Protein AF-A0A4V1B3K2-F1 (afdb_monomer_lite)

Radius of gyration: 24.13 Å; chains: 1; bounding box: 62×23×58 Å

Sequence (112 aa):
MKNEKNLRTKRLLLYFTHEEFLKIKHRQQNSTCPNMGVYFRKLLFSNRIVSTYRNRSQDDILHEVSQVRKNLELLYVRIGQTEVEDTIDILQILREELFSLDSAVEKMLEVW

Structure (mmCIF, N/CA/C/O backbone):
data_AF-A0A4V1B3K2-F1
#
_entry.id   AF-A0A4V1B3K2-F1
#
loop_
_atom_site.group_PDB
_atom_site.id
_atom_site.type_symbol
_atom_site.label_atom_id
_atom_site.label_alt_id
_atom_site.label_comp_id
_atom_site.label_asym_id
_atom_site.label_entity_id
_atom_site.label_seq_id
_atom_site.pdbx_PDB_ins_code
_atom_site.Cartn_x
_atom_site.Cartn_y
_atom_site.Cartn_z
_atom_site.occupancy
_atom_site.B_iso_or_equiv
_atom_site.auth_seq_id
_atom_site.auth_comp_id
_atom_site.auth_asym_id
_atom_site.auth_atom_id
_atom_site.pdbx_PDB_model_num
ATOM 1 N N . MET A 1 1 ? -34.451 -10.996 -19.511 1.00 35.84 1 MET A N 1
ATOM 2 C CA . MET A 1 1 ? -34.584 -10.297 -18.213 1.00 35.84 1 MET A CA 1
ATOM 3 C C . MET A 1 1 ? -33.264 -9.592 -17.932 1.00 35.84 1 MET A C 1
ATOM 5 O O . MET A 1 1 ? -32.235 -10.252 -17.943 1.00 35.84 1 MET A O 1
ATOM 9 N N . LYS A 1 2 ? -33.260 -8.255 -17.847 1.00 40.22 2 LYS A N 1
ATOM 10 C CA . LYS A 1 2 ? -32.037 -7.450 -17.683 1.00 40.22 2 LYS A CA 1
ATOM 11 C C . LYS A 1 2 ? -31.489 -7.642 -16.266 1.00 40.22 2 LYS A C 1
ATOM 13 O O . LYS A 1 2 ? -32.211 -7.398 -15.311 1.00 40.22 2 LYS A O 1
ATOM 18 N N . ASN A 1 3 ? -30.226 -8.057 -16.163 1.00 50.34 3 ASN A N 1
ATOM 19 C CA . ASN A 1 3 ? -29.466 -8.172 -14.919 1.00 50.34 3 ASN A CA 1
ATOM 20 C C . ASN A 1 3 ? -29.552 -6.872 -14.107 1.00 50.34 3 ASN A C 1
ATOM 22 O O . ASN A 1 3 ? -28.922 -5.871 -14.461 1.00 50.34 3 ASN A O 1
ATOM 26 N N . GLU A 1 4 ? -30.314 -6.886 -13.016 1.00 52.28 4 GLU A N 1
ATOM 27 C CA . GLU A 1 4 ? -30.268 -5.826 -12.018 1.00 52.28 4 GLU A CA 1
ATOM 28 C C . GLU A 1 4 ? -28.860 -5.803 -11.422 1.00 52.28 4 GLU A C 1
ATOM 30 O O . GLU A 1 4 ? -28.403 -6.757 -10.789 1.00 52.28 4 GLU A O 1
ATOM 35 N N . LYS A 1 5 ? -28.122 -4.715 -11.668 1.00 55.44 5 LYS A N 1
ATOM 36 C CA . LYS A 1 5 ? -26.867 -4.458 -10.963 1.00 55.44 5 LYS A CA 1
ATOM 37 C C . LYS A 1 5 ? -27.185 -4.518 -9.473 1.00 55.44 5 LYS A C 1
ATOM 39 O O . LYS A 1 5 ? -28.022 -3.755 -9.001 1.00 55.44 5 LYS A O 1
ATOM 44 N N . ASN A 1 6 ? -26.508 -5.417 -8.764 1.00 61.25 6 ASN A N 1
ATOM 45 C CA . ASN A 1 6 ? -26.643 -5.668 -7.330 1.00 61.25 6 ASN A CA 1
ATOM 46 C C . ASN A 1 6 ? -26.103 -4.454 -6.539 1.00 61.25 6 ASN A C 1
ATOM 48 O O . ASN A 1 6 ? -25.014 -4.465 -5.958 1.00 61.25 6 ASN A O 1
ATOM 52 N N . LEU A 1 7 ? -26.812 -3.331 -6.652 1.00 68.44 7 LEU A N 1
ATOM 53 C CA . LEU A 1 7 ? -26.474 -2.059 -6.041 1.00 68.44 7 LEU A CA 1
ATOM 54 C C . LEU A 1 7 ? -26.734 -2.181 -4.545 1.00 68.44 7 LEU A C 1
ATOM 56 O O . LEU A 1 7 ? -27.763 -2.677 -4.096 1.00 68.44 7 LEU A O 1
ATOM 60 N N . ARG A 1 8 ? -25.766 -1.735 -3.750 1.00 71.00 8 ARG A N 1
ATOM 61 C CA . ARG A 1 8 ? -25.855 -1.806 -2.292 1.00 71.00 8 ARG A CA 1
ATOM 62 C C . ARG A 1 8 ? -26.843 -0.747 -1.817 1.00 71.00 8 ARG A C 1
ATOM 64 O O . ARG A 1 8 ? -26.531 0.439 -1.841 1.00 71.00 8 ARG A O 1
ATOM 71 N N . THR A 1 9 ? -28.020 -1.185 -1.393 1.00 77.50 9 THR A N 1
ATOM 72 C CA . THR A 1 9 ? -29.141 -0.307 -1.024 1.00 77.50 9 THR A CA 1
ATOM 73 C C . THR A 1 9 ? -29.214 -0.003 0.472 1.00 77.50 9 THR A C 1
ATOM 75 O O . THR A 1 9 ? -29.752 1.032 0.855 1.00 77.50 9 THR A O 1
ATOM 78 N N . LYS A 1 10 ? -28.645 -0.858 1.334 1.00 80.25 10 LYS A N 1
ATOM 79 C CA . LYS A 1 10 ? -28.703 -0.694 2.798 1.00 80.25 10 LYS A CA 1
ATOM 80 C C . LYS A 1 10 ? -27.458 -0.003 3.360 1.00 80.25 10 LYS A C 1
ATOM 82 O O . LYS A 1 10 ? -26.333 -0.304 2.958 1.00 80.25 10 LYS A O 1
ATOM 87 N N . ARG A 1 11 ? -27.671 0.905 4.319 1.00 81.38 11 ARG A N 1
ATOM 88 C CA . ARG A 1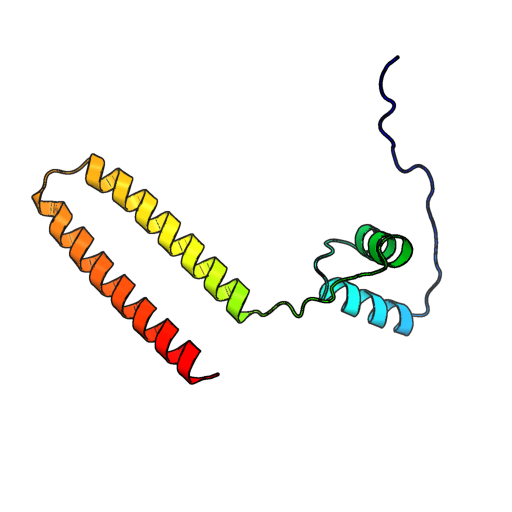 11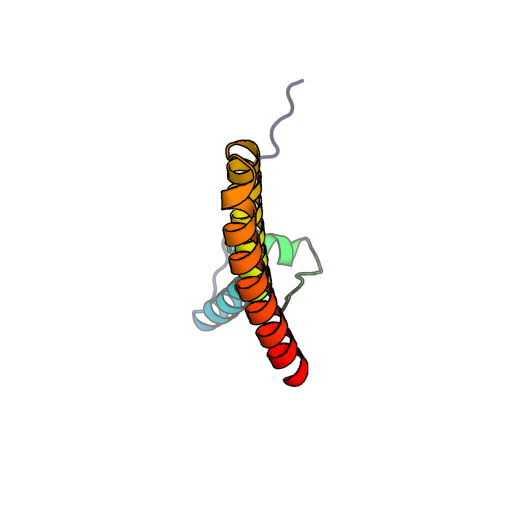 ? -26.627 1.626 5.066 1.00 81.38 11 ARG A CA 1
ATOM 89 C C . ARG A 1 11 ? -26.622 1.162 6.522 1.00 81.38 11 ARG A C 1
ATOM 91 O O . ARG A 1 11 ? -27.685 0.945 7.092 1.00 81.38 11 ARG A O 1
ATOM 98 N N . LEU A 1 12 ? -25.433 1.034 7.103 1.00 80.81 12 LEU A N 1
ATOM 99 C CA . LEU A 1 12 ? -25.227 0.773 8.526 1.00 80.81 12 LEU A CA 1
ATOM 100 C C . LEU A 1 12 ? -24.595 2.026 9.140 1.00 80.81 12 LEU A C 1
ATOM 102 O O . LEU A 1 12 ? -23.554 2.469 8.653 1.00 80.81 12 LEU A O 1
ATOM 106 N N . LEU A 1 13 ? -25.223 2.596 10.169 1.00 85.19 13 LEU A N 1
ATOM 107 C CA . LEU A 1 13 ? -24.616 3.634 11.002 1.00 85.19 13 LEU A CA 1
ATOM 108 C C . LEU A 1 13 ? -24.128 2.988 12.297 1.00 85.19 13 LEU A C 1
ATOM 110 O O . LEU A 1 13 ? -24.855 2.219 12.919 1.00 85.19 13 LEU A O 1
ATOM 114 N N . LEU A 1 14 ? -22.894 3.304 12.679 1.00 85.75 14 LEU A N 1
ATOM 115 C CA . LEU A 1 14 ? -22.272 2.862 13.920 1.00 85.75 14 LEU A CA 1
ATOM 116 C C . LEU A 1 14 ? -21.791 4.100 14.671 1.00 85.75 14 LEU A C 1
ATOM 118 O O . LEU A 1 14 ? -21.203 4.998 14.064 1.00 85.75 14 LEU A O 1
ATOM 122 N N . TYR A 1 15 ? -22.044 4.132 15.974 1.00 89.62 15 TYR A N 1
ATOM 123 C CA . TYR A 1 15 ? -21.540 5.172 16.860 1.00 89.62 15 TYR A CA 1
ATOM 124 C C . TYR A 1 15 ? -20.269 4.665 17.529 1.00 89.62 15 TYR A C 1
ATOM 126 O O . TYR A 1 15 ? -20.247 3.559 18.063 1.00 89.62 15 TYR A O 1
ATOM 134 N N . PHE A 1 16 ? -19.221 5.477 17.473 1.00 89.31 16 PHE A N 1
ATOM 135 C CA . PHE A 1 16 ? -17.936 5.195 18.098 1.00 89.31 16 PHE A CA 1
ATOM 136 C C . PHE A 1 16 ? -17.574 6.346 19.021 1.00 89.31 16 PHE A C 1
ATOM 138 O O . PHE A 1 16 ? -17.845 7.510 18.707 1.00 89.31 16 PHE A O 1
ATOM 145 N N . THR A 1 17 ? -16.905 6.031 20.122 1.00 94.25 17 THR A N 1
ATOM 146 C CA . THR A 1 17 ? -16.151 7.042 20.864 1.00 94.25 17 THR A CA 1
ATOM 147 C C . THR A 1 17 ? -14.952 7.514 20.031 1.00 94.25 17 THR A C 1
ATOM 149 O O . THR A 1 17 ? -14.529 6.860 19.070 1.00 94.25 17 THR A O 1
ATOM 152 N N . HIS A 1 18 ? -14.382 8.667 20.386 1.00 93.12 18 HIS A N 1
ATOM 153 C CA . HIS A 1 18 ? -13.258 9.236 19.640 1.00 93.12 18 HIS A CA 1
ATOM 154 C C . HIS A 1 18 ? -12.051 8.280 19.586 1.00 93.12 18 HIS A C 1
ATOM 156 O O . HIS A 1 18 ? -11.455 8.079 18.527 1.00 93.12 18 HIS A O 1
ATOM 162 N N . GLU A 1 19 ? -11.736 7.629 20.706 1.00 94.06 19 GLU A N 1
ATOM 163 C CA . GLU A 1 19 ? -10.611 6.697 20.804 1.00 94.06 19 GLU A CA 1
ATOM 164 C C . GLU A 1 19 ? -10.808 5.436 19.958 1.00 94.06 19 GLU A C 1
ATOM 166 O O . GLU A 1 19 ? -9.879 4.968 19.293 1.00 94.06 19 GLU A O 1
ATOM 171 N N . GLU A 1 20 ? -12.020 4.881 19.955 1.00 89.69 20 GLU A N 1
ATOM 172 C CA . GLU A 1 20 ? -12.355 3.712 19.140 1.00 89.69 20 GLU A CA 1
ATOM 173 C C . GLU A 1 20 ? -12.246 4.036 17.652 1.00 89.69 20 GLU A C 1
ATOM 175 O O . GLU A 1 20 ? -11.675 3.257 16.881 1.00 89.69 20 GLU A O 1
ATOM 180 N N . PHE A 1 21 ? -12.720 5.217 17.251 1.00 92.00 21 PHE A N 1
ATOM 181 C CA . PHE A 1 21 ? -12.625 5.658 15.867 1.00 92.00 21 PHE A CA 1
ATOM 182 C C . PHE A 1 21 ? -11.168 5.812 15.412 1.00 92.00 21 PHE A C 1
ATOM 184 O O . PHE A 1 21 ? -10.817 5.354 14.322 1.00 92.00 21 PHE A O 1
ATOM 191 N N . LEU A 1 22 ? -10.300 6.391 16.250 1.00 93.19 22 LEU A N 1
ATOM 192 C CA . LEU A 1 22 ? -8.872 6.526 15.944 1.00 93.19 22 LEU A CA 1
ATOM 193 C C . LEU A 1 22 ? -8.191 5.165 15.766 1.00 93.19 22 LEU A C 1
ATOM 195 O O . LEU A 1 22 ? -7.468 4.963 14.787 1.00 93.19 22 LEU A O 1
ATOM 199 N N . LYS A 1 23 ? -8.475 4.205 16.655 1.00 91.75 23 LYS A N 1
ATOM 200 C CA . LYS A 1 23 ? -7.936 2.838 16.558 1.00 91.75 23 LYS A CA 1
ATOM 201 C C . LYS A 1 23 ? -8.337 2.169 15.241 1.00 91.75 23 LYS A C 1
ATOM 203 O O . LYS A 1 23 ? -7.498 1.548 14.586 1.00 91.75 23 LYS A O 1
ATOM 208 N N . ILE A 1 24 ? -9.597 2.306 14.825 1.00 89.56 24 ILE A N 1
ATOM 209 C CA . ILE A 1 24 ? -10.088 1.714 13.571 1.00 89.56 24 ILE A CA 1
ATOM 210 C C . ILE A 1 24 ? -9.491 2.432 12.356 1.00 89.56 24 ILE A C 1
ATOM 212 O O . ILE A 1 24 ? -9.061 1.769 11.412 1.00 89.56 24 ILE A O 1
ATOM 216 N N . LYS A 1 25 ? -9.409 3.766 12.382 1.00 89.75 25 LYS A N 1
ATOM 217 C CA . LYS A 1 25 ? -8.820 4.557 11.294 1.00 89.75 25 LYS A CA 1
ATOM 218 C C . LYS A 1 25 ? -7.356 4.180 11.058 1.00 89.75 25 LYS A C 1
ATOM 220 O O . LYS A 1 25 ? -6.973 3.943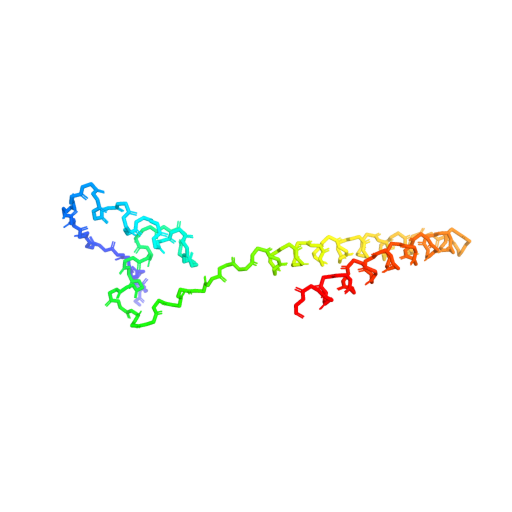 9.917 1.00 89.75 25 LYS A O 1
ATOM 225 N N . HIS A 1 26 ? -6.574 4.031 12.125 1.00 89.69 26 HIS A N 1
ATOM 226 C CA . HIS A 1 26 ? -5.182 3.587 12.035 1.00 89.69 26 HIS A CA 1
ATOM 227 C C . HIS A 1 26 ? -5.065 2.177 11.427 1.00 89.69 26 HIS A C 1
ATOM 229 O O . HIS A 1 26 ? -4.256 1.937 10.532 1.00 89.69 26 HIS A O 1
ATOM 235 N N . ARG A 1 27 ? -5.926 1.235 11.841 1.00 87.00 27 ARG A N 1
ATOM 236 C CA . ARG A 1 27 ? -5.961 -0.118 11.249 1.00 87.00 27 ARG A CA 1
ATOM 237 C C . ARG A 1 27 ? -6.375 -0.114 9.776 1.00 87.00 27 ARG A C 1
ATOM 239 O O . ARG A 1 27 ? -5.873 -0.933 9.012 1.00 87.00 27 ARG A O 1
ATOM 246 N N . GLN A 1 28 ? -7.273 0.781 9.370 1.00 88.50 28 GLN A N 1
ATOM 247 C CA . GLN A 1 28 ? -7.658 0.925 7.967 1.00 88.50 28 GLN A CA 1
ATOM 248 C C . GLN A 1 28 ? -6.511 1.490 7.125 1.00 88.50 28 GLN A C 1
ATOM 250 O O . GLN A 1 28 ? -6.265 0.957 6.044 1.00 88.50 28 GLN A O 1
ATOM 255 N N . GLN A 1 29 ? -5.792 2.500 7.622 1.00 85.75 29 GLN A N 1
ATOM 256 C CA . GLN A 1 29 ? -4.633 3.090 6.940 1.00 85.75 29 GLN A CA 1
ATOM 257 C C . GLN A 1 29 ? -3.502 2.081 6.722 1.00 85.75 29 GLN A C 1
ATOM 259 O O . GLN A 1 29 ? -2.880 2.077 5.665 1.00 85.75 29 GLN A O 1
ATOM 264 N N . ASN A 1 30 ? -3.297 1.177 7.680 1.00 84.62 30 ASN A N 1
ATOM 265 C CA . ASN A 1 30 ? -2.294 0.115 7.578 1.00 84.62 30 ASN A CA 1
ATOM 266 C C . ASN A 1 30 ? -2.772 -1.108 6.776 1.00 84.62 30 ASN A C 1
ATOM 268 O O . ASN A 1 30 ? -2.074 -2.115 6.710 1.00 84.62 30 ASN A O 1
ATOM 272 N N . SER A 1 31 ? -3.967 -1.054 6.186 1.00 81.56 31 SER A N 1
ATOM 273 C CA . SER A 1 31 ? -4.506 -2.126 5.351 1.00 81.56 31 SER A CA 1
ATOM 274 C C . SER A 1 31 ? -4.489 -1.741 3.872 1.00 81.56 31 SER A C 1
ATOM 276 O O . SER A 1 31 ? -4.426 -0.571 3.510 1.00 81.56 31 SER A O 1
ATOM 278 N N . THR A 1 32 ? -4.676 -2.721 2.992 1.00 81.12 32 THR A N 1
ATOM 279 C CA . THR A 1 32 ? -4.865 -2.505 1.544 1.00 81.12 32 THR A CA 1
ATOM 280 C C . THR A 1 32 ? -6.235 -1.906 1.177 1.00 81.12 32 THR A C 1
ATOM 282 O O . THR A 1 32 ? -6.632 -1.908 0.011 1.00 81.12 32 THR A O 1
ATOM 285 N N . CYS A 1 33 ? -7.022 -1.435 2.151 1.00 83.19 33 CYS A N 1
ATOM 286 C CA . CYS A 1 33 ? -8.374 -0.931 1.914 1.00 83.19 33 CYS A CA 1
ATOM 287 C C . CYS A 1 33 ? -8.365 0.586 1.671 1.00 83.19 33 CYS A C 1
ATOM 289 O O . CYS A 1 33 ? -8.007 1.331 2.580 1.00 83.19 33 CYS A O 1
ATOM 291 N N . PRO A 1 34 ? -8.867 1.080 0.524 1.00 83.25 34 PRO A N 1
ATOM 292 C CA . PRO A 1 34 ? -8.811 2.505 0.186 1.00 83.25 34 PRO A CA 1
ATOM 293 C C . PRO A 1 34 ? -9.781 3.376 0.999 1.00 83.25 34 PRO A C 1
ATOM 295 O O . PRO A 1 34 ? -9.608 4.586 1.072 1.00 83.25 34 PRO A O 1
ATOM 298 N N . ASN A 1 35 ? -10.827 2.793 1.597 1.00 88.06 35 ASN A N 1
ATOM 299 C CA . ASN A 1 35 ? -11.788 3.528 2.418 1.00 88.06 35 ASN A CA 1
ATOM 300 C C . ASN A 1 35 ? -12.396 2.657 3.530 1.00 88.06 35 ASN A C 1
ATOM 302 O O . ASN A 1 35 ? -12.353 1.424 3.480 1.00 88.06 35 ASN A O 1
ATOM 306 N N . MET A 1 36 ? -13.021 3.317 4.510 1.00 87.38 36 MET A N 1
ATOM 307 C CA . MET A 1 36 ? -13.657 2.669 5.665 1.00 87.38 36 MET A CA 1
ATOM 308 C C . MET A 1 36 ? -14.785 1.712 5.266 1.00 87.38 36 MET A C 1
ATOM 310 O O . MET A 1 36 ? -14.920 0.643 5.851 1.00 87.38 36 MET A O 1
ATOM 314 N N . GLY A 1 37 ? -15.574 2.039 4.239 1.00 85.94 37 GLY A N 1
ATOM 315 C CA . GLY A 1 37 ? -16.674 1.178 3.793 1.00 85.94 37 GLY A CA 1
ATOM 316 C C . GLY A 1 37 ? -16.201 -0.154 3.198 1.00 85.94 37 GLY A C 1
ATOM 317 O O . GLY A 1 37 ? -16.869 -1.177 3.348 1.00 85.94 37 GLY A O 1
ATOM 318 N N . VAL A 1 38 ? -15.053 -0.163 2.519 1.00 85.62 38 VAL A N 1
ATOM 319 C CA . VAL A 1 38 ? -14.397 -1.383 2.029 1.00 85.62 38 VAL A CA 1
ATOM 320 C C . VAL A 1 38 ? -13.734 -2.128 3.183 1.00 85.62 38 VAL A C 1
ATOM 322 O O . VAL A 1 38 ? -13.888 -3.346 3.258 1.00 85.62 38 VAL A O 1
ATOM 325 N N . TYR A 1 39 ? -13.077 -1.409 4.097 1.00 88.19 39 TYR A N 1
ATOM 326 C CA . TYR A 1 39 ? -12.449 -1.985 5.286 1.00 88.19 39 TYR A CA 1
ATOM 327 C C . TYR A 1 39 ? -13.456 -2.738 6.162 1.00 88.19 39 TYR A C 1
ATOM 329 O O . TYR A 1 39 ? -13.282 -3.930 6.394 1.00 88.19 39 TYR A O 1
ATOM 337 N N . PHE A 1 40 ? -14.562 -2.097 6.556 1.00 87.12 40 PHE A N 1
ATOM 338 C CA . PHE A 1 40 ? -15.615 -2.741 7.347 1.00 87.12 40 PHE A CA 1
ATOM 339 C C . PHE A 1 40 ? -16.276 -3.902 6.611 1.00 87.12 40 PHE A C 1
ATOM 341 O O . PHE A 1 40 ? -16.612 -4.904 7.229 1.00 87.12 40 PHE A O 1
ATOM 348 N N . ARG A 1 41 ? -16.444 -3.813 5.288 1.00 84.56 41 ARG A N 1
ATOM 349 C CA . ARG A 1 41 ? -17.009 -4.929 4.521 1.00 84.56 41 ARG A CA 1
ATOM 350 C C . ARG A 1 41 ? -16.082 -6.139 4.535 1.00 84.56 41 ARG A C 1
ATOM 352 O O . ARG A 1 41 ? -16.561 -7.248 4.734 1.00 84.56 41 ARG A O 1
ATOM 359 N N . LYS A 1 42 ? -14.777 -5.932 4.341 1.00 84.69 42 LYS A N 1
ATOM 360 C CA . LYS A 1 42 ? -13.802 -7.017 4.479 1.00 84.69 42 LYS A CA 1
ATOM 361 C C . LYS A 1 42 ? -13.775 -7.533 5.917 1.00 84.69 42 LYS A C 1
ATOM 363 O O . LYS A 1 42 ? -13.804 -8.735 6.095 1.00 84.69 42 LYS A O 1
ATOM 368 N N . LEU A 1 43 ? -13.835 -6.660 6.923 1.00 83.31 43 LEU A N 1
ATOM 369 C CA . LEU A 1 43 ? -13.893 -7.071 8.331 1.00 83.31 43 LEU A CA 1
ATOM 370 C C . LEU A 1 43 ? -15.098 -7.972 8.635 1.00 83.31 43 LEU A C 1
ATOM 372 O O . LEU A 1 43 ? -14.948 -8.977 9.315 1.00 83.31 43 LEU A O 1
ATOM 376 N N . LEU A 1 44 ? -16.279 -7.606 8.132 1.00 81.12 44 LEU A N 1
ATOM 377 C CA . LEU A 1 44 ? -17.542 -8.282 8.442 1.00 81.12 44 LEU A CA 1
ATOM 378 C C . LEU A 1 44 ? -17.781 -9.548 7.610 1.00 81.12 44 LEU A C 1
ATOM 380 O O . LEU A 1 44 ? -18.438 -10.465 8.085 1.00 81.12 44 LEU A O 1
ATOM 384 N N . PHE A 1 45 ? -17.293 -9.591 6.367 1.00 77.31 45 PHE A N 1
ATOM 385 C CA . PHE A 1 45 ? -17.627 -10.659 5.411 1.00 77.31 45 PHE A CA 1
ATOM 386 C C . PHE A 1 45 ? -16.413 -11.428 4.886 1.00 77.31 45 PHE A C 1
ATOM 388 O O . PHE A 1 45 ? -16.559 -12.358 4.096 1.00 77.31 45 PHE A O 1
ATOM 395 N N . SER A 1 46 ? -15.198 -11.043 5.263 1.00 67.25 46 SER A N 1
ATOM 396 C CA . SER A 1 46 ? -13.967 -11.695 4.823 1.00 67.25 46 SER A CA 1
ATOM 397 C C . SER A 1 46 ? -13.065 -11.885 6.036 1.00 67.25 46 SER A C 1
ATOM 399 O O . SER A 1 46 ? -12.212 -11.054 6.324 1.00 67.25 46 SER A O 1
ATOM 401 N N . ASN A 1 47 ? -13.235 -13.012 6.734 1.00 56.94 47 ASN A N 1
ATOM 402 C CA . ASN A 1 47 ? -12.523 -13.393 7.966 1.00 56.94 47 ASN A CA 1
ATOM 403 C C . ASN A 1 47 ? -10.973 -13.315 7.914 1.00 56.94 47 ASN A C 1
ATOM 405 O O . ASN A 1 47 ? -10.321 -13.539 8.928 1.00 56.94 47 ASN A O 1
ATOM 409 N N . ARG A 1 48 ? -10.354 -12.970 6.774 1.00 54.97 48 ARG A N 1
ATOM 410 C CA . ARG A 1 48 ? -8.969 -12.483 6.692 1.00 54.97 48 ARG A CA 1
ATOM 411 C C . ARG A 1 48 ? -8.927 -11.058 6.151 1.00 54.97 48 ARG A C 1
ATOM 413 O O . ARG A 1 48 ? -8.833 -10.840 4.942 1.00 54.97 48 ARG A O 1
ATOM 420 N N . ILE A 1 49 ? -8.870 -10.081 7.052 1.00 56.28 49 ILE A N 1
ATOM 421 C CA . ILE A 1 49 ? -8.137 -8.858 6.730 1.00 56.28 49 ILE A CA 1
ATOM 422 C C . ILE A 1 49 ? -6.664 -9.226 6.821 1.00 56.28 49 ILE A C 1
ATOM 424 O O . ILE A 1 49 ? -6.126 -9.376 7.916 1.00 56.28 49 ILE A O 1
ATOM 428 N N . VAL A 1 50 ? -6.010 -9.395 5.674 1.00 55.00 50 VAL A N 1
ATOM 429 C CA . VAL A 1 50 ? -4.551 -9.450 5.654 1.00 55.00 50 VAL A CA 1
ATOM 430 C C . VAL A 1 50 ? -4.068 -8.047 6.018 1.00 55.00 50 VAL A C 1
ATOM 432 O O . VAL A 1 50 ? -4.110 -7.128 5.201 1.00 55.00 50 VAL A O 1
ATOM 435 N N . SER A 1 51 ? -3.689 -7.864 7.281 1.00 52.84 51 SER A N 1
ATOM 436 C CA . SER A 1 51 ? -2.934 -6.703 7.743 1.00 52.84 51 SER A CA 1
ATOM 437 C C . SER A 1 51 ? -1.503 -6.875 7.244 1.00 52.84 51 SER A C 1
ATOM 439 O O . SER A 1 51 ? -0.613 -7.235 8.006 1.00 52.84 51 SER A O 1
ATOM 441 N N . THR A 1 52 ? -1.288 -6.734 5.937 1.00 54.16 52 THR A N 1
ATOM 442 C CA . THR A 1 52 ? 0.067 -6.705 5.390 1.00 54.16 52 THR A CA 1
ATOM 443 C C . THR A 1 52 ? 0.746 -5.457 5.925 1.00 54.16 52 THR A C 1
ATOM 445 O O . THR A 1 52 ? 0.281 -4.349 5.658 1.00 54.16 52 THR A O 1
ATOM 448 N N . TYR A 1 53 ? 1.834 -5.631 6.671 1.00 54.94 53 TYR A N 1
ATOM 449 C CA . TYR A 1 53 ? 2.771 -4.547 6.925 1.00 54.94 53 TYR A CA 1
ATOM 450 C C . TYR A 1 53 ? 3.240 -4.037 5.558 1.00 54.94 53 TYR A C 1
ATOM 452 O O . TYR A 1 53 ? 3.901 -4.767 4.820 1.00 54.94 53 TYR A O 1
ATOM 460 N N . ARG A 1 54 ? 2.797 -2.839 5.165 1.00 55.34 54 ARG A N 1
ATOM 461 C CA . ARG A 1 54 ? 3.208 -2.206 3.913 1.00 55.34 54 ARG A CA 1
ATOM 462 C C . ARG A 1 54 ? 4.687 -1.877 4.053 1.00 55.34 54 ARG A C 1
ATOM 464 O O . ARG A 1 54 ? 5.045 -0.910 4.721 1.00 55.34 54 ARG A O 1
ATOM 471 N N . ASN A 1 55 ? 5.531 -2.745 3.509 1.00 66.00 55 ASN A N 1
ATOM 472 C CA . ASN A 1 55 ? 6.964 -2.576 3.608 1.00 66.00 55 ASN A CA 1
ATOM 473 C C .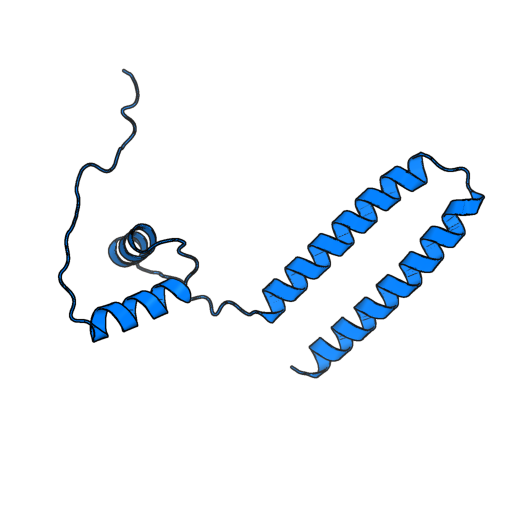 ASN A 1 55 ? 7.384 -1.487 2.624 1.00 66.00 55 ASN A C 1
ATOM 475 O O . ASN A 1 55 ? 7.394 -1.704 1.415 1.00 66.00 55 ASN A O 1
ATOM 479 N N . ARG A 1 56 ? 7.695 -0.307 3.160 1.00 67.75 56 ARG A N 1
ATOM 480 C CA . ARG A 1 56 ? 8.073 0.861 2.366 1.00 67.75 56 ARG A CA 1
ATOM 481 C C . ARG A 1 56 ? 9.254 0.560 1.441 1.00 67.75 56 ARG A C 1
ATOM 483 O O . ARG A 1 56 ? 9.221 1.001 0.305 1.00 67.75 56 ARG A O 1
ATOM 490 N N . SER A 1 57 ? 10.204 -0.280 1.865 1.00 66.62 57 SER A N 1
ATOM 491 C CA . SER A 1 57 ? 11.322 -0.670 0.999 1.00 66.62 57 SER A CA 1
ATOM 492 C C . SER A 1 57 ? 10.877 -1.477 -0.224 1.00 66.62 57 SER A C 1
ATOM 494 O O . SER A 1 57 ? 11.430 -1.300 -1.300 1.00 66.62 57 SER A O 1
ATOM 496 N N . GLN A 1 58 ? 9.842 -2.318 -0.109 1.00 69.25 58 GLN A N 1
ATOM 497 C CA . GLN A 1 58 ? 9.303 -3.058 -1.258 1.00 69.25 58 GLN A CA 1
ATOM 498 C C . GLN A 1 58 ? 8.571 -2.136 -2.233 1.00 69.25 58 GLN A C 1
ATOM 500 O O . GLN A 1 58 ? 8.667 -2.322 -3.443 1.00 69.25 58 GLN A O 1
ATOM 505 N N . ASP A 1 59 ? 7.858 -1.138 -1.715 1.00 75.56 59 ASP A N 1
ATOM 506 C CA . ASP A 1 59 ? 7.208 -0.130 -2.549 1.00 75.56 59 ASP A CA 1
ATOM 507 C C . ASP A 1 59 ? 8.229 0.763 -3.265 1.00 75.56 59 ASP A C 1
ATOM 509 O O . ASP A 1 59 ? 8.037 1.079 -4.439 1.00 75.56 59 ASP A O 1
ATOM 513 N N . ASP A 1 60 ? 9.309 1.137 -2.577 1.00 73.88 60 ASP A N 1
ATOM 514 C CA . ASP A 1 60 ? 10.391 1.943 -3.142 1.00 73.88 60 ASP A CA 1
ATOM 515 C C . ASP A 1 60 ? 11.116 1.159 -4.256 1.00 73.88 60 ASP A C 1
ATOM 517 O O . ASP A 1 60 ? 11.292 1.683 -5.356 1.00 73.88 60 ASP A O 1
ATOM 521 N N . ILE A 1 61 ? 11.389 -0.138 -4.053 1.00 79.12 61 ILE A N 1
ATOM 522 C CA . ILE A 1 61 ? 11.938 -1.026 -5.096 1.00 79.12 61 ILE A CA 1
ATOM 523 C C . ILE A 1 61 ? 10.978 -1.146 -6.288 1.00 79.12 61 ILE A C 1
ATOM 525 O O . ILE A 1 61 ? 11.392 -1.036 -7.441 1.00 79.12 61 ILE A O 1
ATOM 529 N N . LEU A 1 62 ? 9.678 -1.352 -6.045 1.00 81.25 62 LEU A N 1
ATOM 530 C CA . LEU A 1 62 ? 8.682 -1.423 -7.121 1.00 81.25 62 LEU A CA 1
ATOM 531 C C . LEU A 1 62 ? 8.608 -0.116 -7.920 1.00 81.25 62 LEU A C 1
ATOM 533 O O . LEU A 1 62 ? 8.405 -0.147 -9.137 1.00 81.25 62 LEU A O 1
ATOM 537 N N . HIS A 1 63 ? 8.776 1.025 -7.252 1.00 81.25 63 HIS A N 1
ATOM 538 C CA . HIS A 1 63 ? 8.842 2.323 -7.905 1.00 81.25 63 HIS A CA 1
ATOM 539 C C . HIS A 1 63 ? 10.099 2.449 -8.777 1.00 81.25 63 HIS A C 1
ATOM 541 O O . HIS A 1 63 ? 9.979 2.823 -9.945 1.00 81.25 63 HIS A O 1
ATOM 547 N N . GLU A 1 64 ? 11.277 2.094 -8.260 1.00 79.12 64 GLU A N 1
ATOM 548 C CA . GLU A 1 64 ? 12.535 2.130 -9.019 1.00 79.12 64 GLU A CA 1
ATOM 549 C C . GLU A 1 64 ? 12.502 1.200 -10.239 1.00 79.12 64 GLU A C 1
ATOM 551 O O . GLU A 1 64 ? 12.792 1.639 -11.353 1.00 79.12 64 GLU A O 1
ATOM 556 N N . VAL A 1 65 ? 12.025 -0.039 -10.085 1.00 81.31 65 VAL A N 1
ATOM 557 C CA . VAL A 1 65 ? 11.876 -0.994 -11.201 1.00 81.31 65 VAL A CA 1
ATOM 558 C C . VAL A 1 65 ? 10.922 -0.462 -12.276 1.00 81.31 65 VAL A C 1
ATOM 560 O O . VAL A 1 65 ? 11.169 -0.622 -13.474 1.00 81.31 65 VAL A O 1
ATOM 563 N N . SER A 1 66 ? 9.838 0.205 -11.870 1.00 80.56 66 SER A N 1
ATOM 564 C CA . SER A 1 66 ? 8.892 0.828 -12.803 1.00 80.56 66 SER A CA 1
ATOM 565 C C . SER A 1 66 ? 9.537 1.968 -13.608 1.00 80.56 66 SER A C 1
ATOM 567 O O . SER A 1 66 ? 9.300 2.081 -14.814 1.00 80.56 66 SER A O 1
ATOM 569 N N . GLN A 1 67 ? 10.394 2.778 -12.974 1.00 80.25 67 GLN A N 1
ATOM 570 C CA . GLN A 1 67 ? 11.148 3.843 -13.651 1.00 80.25 67 GLN A CA 1
ATOM 571 C C . GLN A 1 67 ? 12.182 3.275 -14.628 1.00 80.25 67 GLN A C 1
ATOM 573 O O . GLN A 1 67 ? 12.219 3.694 -15.785 1.00 80.25 67 GLN A O 1
ATOM 578 N N . VAL A 1 68 ? 12.958 2.271 -14.207 1.00 80.50 68 VAL A N 1
ATOM 579 C CA . VAL A 1 68 ? 13.949 1.602 -15.068 1.00 80.50 68 VAL A CA 1
ATOM 580 C C . VAL A 1 68 ? 13.279 1.004 -16.300 1.00 80.50 68 VAL A C 1
ATOM 582 O O . VAL A 1 68 ? 13.729 1.228 -17.423 1.00 80.50 68 VAL A O 1
ATOM 585 N N . ARG A 1 69 ? 12.152 0.305 -16.122 1.00 82.19 69 ARG A N 1
ATOM 586 C CA . ARG A 1 69 ? 11.391 -0.254 -17.243 1.00 82.19 69 ARG A CA 1
ATOM 587 C C . ARG A 1 69 ? 10.977 0.828 -18.242 1.00 82.19 69 ARG A C 1
ATOM 589 O O . ARG A 1 69 ? 11.124 0.636 -19.446 1.00 82.19 69 ARG A O 1
ATOM 596 N N . LYS A 1 70 ? 10.475 1.962 -17.754 1.00 78.50 70 LYS A N 1
ATOM 597 C CA . LYS A 1 70 ? 10.058 3.080 -18.606 1.00 78.50 70 LYS A CA 1
ATOM 598 C C . LYS A 1 70 ? 11.241 3.688 -19.367 1.00 78.50 70 LYS A C 1
ATOM 600 O O . LYS A 1 70 ? 11.104 4.005 -20.546 1.00 78.50 70 LYS A O 1
ATOM 605 N N . ASN A 1 71 ? 12.397 3.816 -18.718 1.00 75.69 71 ASN A N 1
ATOM 606 C CA . ASN A 1 71 ? 13.618 4.301 -19.360 1.00 75.69 71 ASN A CA 1
ATOM 607 C C . ASN A 1 71 ? 14.088 3.333 -20.455 1.00 75.69 71 ASN A C 1
ATOM 609 O O . ASN A 1 71 ? 14.383 3.770 -21.563 1.00 75.69 71 ASN A O 1
ATOM 613 N N . LEU A 1 72 ? 14.061 2.022 -20.203 1.00 76.06 72 LEU A N 1
ATOM 614 C CA . LEU A 1 72 ? 14.388 1.009 -21.212 1.00 76.06 72 LEU A CA 1
ATOM 615 C C . LEU A 1 72 ? 13.415 1.023 -22.402 1.00 76.06 72 LEU A C 1
ATOM 617 O O . LEU A 1 72 ? 13.853 0.915 -23.544 1.00 76.06 72 LEU A O 1
ATOM 621 N N . GLU A 1 73 ? 12.113 1.202 -22.163 1.00 77.31 73 GLU A N 1
ATOM 622 C CA . GLU A 1 73 ? 11.112 1.337 -23.233 1.00 77.31 73 GLU A CA 1
ATOM 623 C C . GLU A 1 73 ? 11.382 2.576 -24.110 1.00 77.31 73 GLU A C 1
ATOM 625 O O . GLU A 1 73 ? 11.320 2.492 -25.338 1.00 77.31 73 GLU A O 1
ATOM 630 N N . LEU A 1 74 ? 11.743 3.713 -23.503 1.00 76.88 74 LEU A N 1
ATOM 631 C CA . LEU A 1 74 ? 12.125 4.928 -24.235 1.00 76.88 74 LEU A CA 1
ATOM 632 C C . LEU A 1 74 ? 13.398 4.730 -25.065 1.00 76.88 74 LEU A C 1
ATOM 634 O O . LEU A 1 74 ? 13.485 5.214 -26.195 1.00 76.88 74 LEU A O 1
ATOM 638 N N . LEU A 1 75 ? 14.374 4.006 -24.522 1.00 70.75 75 LEU A N 1
ATOM 639 C CA . LEU A 1 75 ? 15.615 3.708 -25.224 1.00 70.75 75 LEU A CA 1
ATOM 640 C C . LEU A 1 75 ? 15.403 2.725 -26.369 1.00 70.75 75 LEU A C 1
ATOM 642 O O . LEU A 1 75 ? 15.948 2.948 -27.440 1.00 70.75 75 LEU A O 1
ATOM 646 N N . TYR A 1 76 ? 14.559 1.708 -26.201 1.00 70.56 76 TYR A N 1
ATOM 647 C CA . TYR A 1 76 ? 14.187 0.800 -27.288 1.00 70.56 76 TYR A CA 1
ATOM 648 C C . TYR A 1 76 ? 13.601 1.558 -28.488 1.00 70.56 76 TYR A C 1
ATOM 650 O O . TYR A 1 76 ? 13.994 1.326 -29.631 1.00 70.56 76 TYR A O 1
ATOM 658 N N . VAL A 1 77 ? 12.704 2.515 -28.225 1.00 75.81 77 VAL A N 1
ATOM 659 C CA . VAL A 1 77 ? 12.131 3.373 -29.272 1.00 75.81 77 VAL A CA 1
ATOM 660 C C . VAL A 1 77 ? 13.208 4.230 -29.938 1.00 75.81 77 VAL A C 1
ATOM 662 O O . VAL A 1 77 ? 13.213 4.342 -31.161 1.00 75.81 77 VAL A O 1
ATOM 665 N N . ARG A 1 78 ? 14.133 4.802 -29.157 1.00 67.50 78 ARG A N 1
ATOM 666 C CA . ARG A 1 78 ? 15.229 5.632 -29.676 1.00 67.50 78 ARG A CA 1
ATOM 667 C C . ARG A 1 78 ? 16.222 4.815 -30.515 1.00 67.50 78 ARG A C 1
ATOM 669 O O . ARG A 1 78 ? 16.572 5.247 -31.599 1.00 67.50 78 ARG A O 1
ATOM 676 N N . ILE A 1 79 ? 16.600 3.614 -30.078 1.00 65.12 79 ILE A N 1
ATOM 677 C CA . ILE A 1 79 ? 17.487 2.700 -30.821 1.00 65.12 79 ILE A 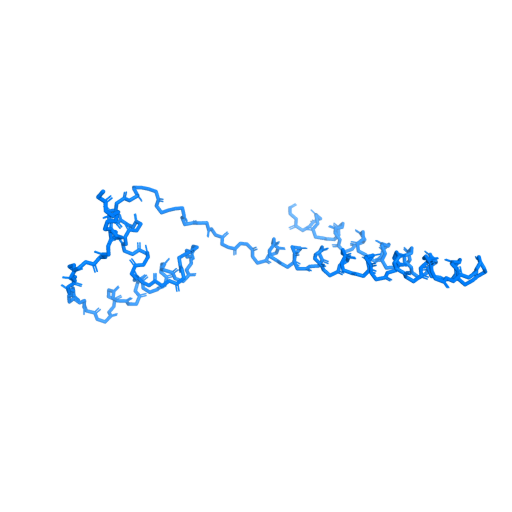CA 1
ATOM 678 C C . ILE A 1 79 ? 16.857 2.281 -32.154 1.00 65.12 79 ILE A C 1
ATOM 680 O O . ILE A 1 79 ? 17.549 2.204 -33.162 1.00 65.12 79 ILE A O 1
ATOM 684 N N . GLY A 1 80 ? 15.539 2.064 -32.194 1.00 68.38 80 GLY A N 1
ATOM 685 C CA . GLY A 1 80 ? 14.830 1.784 -33.447 1.00 68.38 80 GLY A CA 1
ATOM 686 C C . GLY A 1 80 ? 14.819 2.949 -34.449 1.00 68.38 80 GLY A C 1
ATOM 687 O O . GLY A 1 80 ? 14.374 2.756 -35.578 1.00 68.38 80 GLY A O 1
ATOM 688 N N . GLN A 1 81 ? 15.268 4.144 -34.045 1.00 63.69 81 GLN A N 1
ATOM 689 C CA . GLN A 1 81 ? 15.225 5.380 -34.830 1.00 63.69 81 GLN A CA 1
ATOM 690 C C . GLN A 1 81 ? 16.614 5.963 -35.167 1.00 63.69 81 GLN A C 1
ATOM 692 O O . GLN A 1 81 ? 16.660 6.897 -35.967 1.00 63.69 81 GLN A O 1
ATOM 697 N N . THR A 1 82 ? 1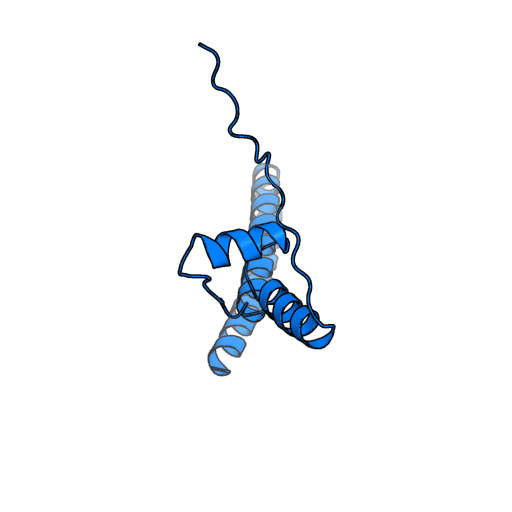7.720 5.438 -34.619 1.00 55.50 82 THR A N 1
ATOM 698 C CA . THR A 1 82 ? 19.072 6.022 -34.771 1.00 55.50 82 THR A CA 1
ATOM 699 C C . THR A 1 82 ? 20.053 5.079 -35.487 1.00 55.50 82 THR A C 1
ATOM 701 O O . THR A 1 82 ? 19.990 3.864 -35.312 1.00 55.50 82 THR A O 1
ATOM 704 N N . GLU A 1 83 ? 20.971 5.630 -36.295 1.00 62.28 83 GLU A N 1
ATOM 705 C CA . GLU A 1 83 ? 22.085 4.887 -36.907 1.00 62.28 83 GLU A CA 1
ATOM 706 C C . GLU A 1 83 ? 23.156 4.496 -35.861 1.00 62.28 83 GLU A C 1
ATOM 708 O O . GLU A 1 83 ? 23.296 5.119 -34.812 1.00 62.28 83 GLU A O 1
ATOM 713 N N . VAL A 1 84 ? 23.892 3.419 -36.157 1.00 58.75 84 VAL A N 1
ATOM 714 C CA . VAL A 1 84 ? 24.596 2.509 -35.226 1.00 58.75 84 VAL A CA 1
ATOM 715 C C . VAL A 1 84 ? 25.623 3.163 -34.274 1.00 58.75 84 VAL A C 1
ATOM 717 O O . VAL A 1 84 ? 25.905 2.587 -33.220 1.00 58.75 84 VAL A O 1
ATOM 720 N N . GLU A 1 85 ? 26.155 4.349 -34.576 1.00 55.84 85 GLU A N 1
ATOM 721 C CA . GLU A 1 85 ? 27.221 4.992 -33.782 1.00 55.84 85 GLU A CA 1
ATOM 722 C C . GLU A 1 85 ? 26.724 5.618 -32.462 1.00 55.84 85 GLU A C 1
ATOM 724 O O . GLU A 1 85 ? 27.363 5.418 -31.430 1.00 55.84 85 GLU A O 1
ATOM 729 N N . ASP A 1 86 ? 25.536 6.235 -32.429 1.00 58.38 86 ASP A N 1
ATOM 730 C CA . ASP A 1 86 ? 24.969 6.841 -31.202 1.00 58.38 86 ASP A CA 1
ATOM 731 C C . ASP A 1 86 ? 24.468 5.789 -30.190 1.00 58.38 86 ASP A C 1
ATOM 733 O O . ASP A 1 86 ? 24.257 6.059 -29.003 1.00 58.38 86 ASP A O 1
ATOM 737 N N . THR A 1 87 ? 24.260 4.554 -30.652 1.00 57.69 87 THR A N 1
ATOM 738 C CA . THR A 1 87 ? 23.794 3.434 -29.823 1.00 57.69 87 THR A CA 1
ATOM 739 C C . THR A 1 87 ? 24.816 3.027 -28.766 1.00 57.69 87 THR A C 1
ATOM 741 O O . THR A 1 87 ? 24.428 2.569 -27.692 1.00 57.69 87 THR A O 1
ATOM 744 N N . ILE A 1 88 ? 26.112 3.183 -29.053 1.00 62.66 88 ILE A N 1
ATOM 745 C CA . ILE A 1 88 ? 27.194 2.771 -28.150 1.00 62.66 88 ILE A CA 1
ATOM 746 C C . ILE A 1 88 ? 27.235 3.691 -26.927 1.00 62.66 88 ILE A C 1
ATOM 748 O O . ILE A 1 88 ? 27.261 3.190 -25.803 1.00 62.66 88 ILE A O 1
ATOM 752 N N . ASP A 1 89 ? 27.115 5.003 -27.130 1.00 67.25 89 ASP A N 1
ATOM 753 C CA . ASP A 1 89 ? 27.083 5.985 -26.040 1.00 67.25 89 ASP A CA 1
ATOM 754 C C . ASP A 1 89 ? 25.867 5.774 -25.128 1.00 67.25 89 ASP A C 1
ATOM 756 O O . ASP A 1 89 ? 25.975 5.797 -23.899 1.00 67.25 89 ASP A O 1
ATOM 760 N N . ILE A 1 90 ? 24.709 5.465 -25.717 1.00 67.69 90 ILE A N 1
ATOM 761 C CA . ILE A 1 90 ? 23.485 5.151 -24.969 1.00 67.69 90 ILE A CA 1
ATOM 762 C C . ILE A 1 90 ? 23.646 3.869 -24.138 1.00 67.69 90 ILE A C 1
ATOM 764 O O . ILE A 1 90 ? 23.248 3.831 -22.970 1.00 67.69 90 ILE A O 1
ATOM 768 N N . LEU A 1 91 ? 24.229 2.815 -24.717 1.00 67.81 91 LEU A N 1
ATOM 769 C CA . LEU A 1 91 ? 24.480 1.556 -24.010 1.00 67.81 91 LEU A CA 1
ATOM 770 C C . LEU A 1 91 ? 25.509 1.725 -22.883 1.00 67.81 91 LEU A C 1
ATOM 772 O O . LEU A 1 91 ? 25.420 1.044 -21.860 1.00 67.81 91 LEU A O 1
ATOM 776 N N . GLN A 1 92 ? 26.458 2.644 -23.044 1.00 69.12 92 GLN A N 1
ATOM 777 C CA . GLN A 1 92 ? 27.491 2.926 -22.055 1.00 69.12 92 GLN A CA 1
ATOM 778 C C . GLN A 1 92 ? 26.927 3.673 -20.838 1.00 69.12 92 GLN A C 1
ATOM 780 O O . GLN A 1 92 ? 27.209 3.276 -19.708 1.00 69.12 92 GLN A O 1
ATOM 785 N N . ILE A 1 93 ? 26.039 4.647 -21.056 1.00 75.25 93 ILE A N 1
ATOM 786 C CA . ILE A 1 93 ? 25.298 5.333 -19.980 1.00 75.25 93 ILE A CA 1
ATOM 787 C C . ILE A 1 93 ? 24.402 4.343 -19.221 1.00 75.25 93 ILE A C 1
ATOM 789 O O . ILE A 1 93 ? 24.395 4.314 -17.992 1.00 75.25 93 ILE A O 1
ATOM 793 N N . LEU A 1 94 ? 23.694 3.467 -19.942 1.00 68.50 94 LEU A N 1
ATOM 794 C CA . LEU A 1 94 ? 22.872 2.420 -19.327 1.00 68.50 94 LEU A CA 1
ATOM 795 C C . LEU A 1 94 ? 23.683 1.459 -18.456 1.00 68.50 94 LEU A C 1
ATOM 797 O O . LEU A 1 94 ? 23.210 1.034 -17.402 1.00 68.50 94 LEU A O 1
ATOM 801 N N . ARG A 1 95 ? 24.896 1.101 -18.890 1.00 76.44 95 ARG A N 1
ATOM 802 C CA . ARG A 1 95 ? 25.794 0.246 -18.108 1.00 76.44 95 ARG A CA 1
ATOM 803 C C . ARG A 1 95 ? 26.140 0.897 -16.771 1.00 76.44 95 ARG A C 1
ATOM 805 O O . ARG A 1 95 ? 26.174 0.201 -15.762 1.00 76.44 95 ARG A O 1
ATOM 812 N N . GLU A 1 96 ? 26.393 2.202 -16.760 1.00 78.69 96 GLU A N 1
ATOM 813 C CA . GLU A 1 96 ? 26.710 2.941 -15.535 1.00 78.69 96 GLU A CA 1
ATOM 814 C C . GLU A 1 96 ? 25.504 3.038 -14.592 1.00 78.69 96 GLU A C 1
ATOM 816 O O . GLU A 1 96 ? 25.651 2.809 -13.389 1.00 78.69 96 GLU A O 1
ATOM 821 N N . GLU A 1 97 ? 24.301 3.282 -15.121 1.00 78.31 97 GLU A N 1
ATOM 822 C CA . GLU A 1 97 ? 23.078 3.304 -14.305 1.00 78.31 97 GLU A CA 1
ATOM 823 C C . GLU A 1 97 ? 22.743 1.928 -13.711 1.00 78.31 97 GLU A C 1
ATOM 825 O O . GLU A 1 97 ? 22.398 1.832 -12.531 1.00 78.31 97 GLU A O 1
ATOM 830 N N . LEU A 1 98 ? 22.899 0.851 -14.489 1.00 75.88 98 LEU A N 1
ATOM 831 C CA . LEU A 1 98 ? 22.709 -0.519 -14.002 1.00 75.88 98 LEU A CA 1
ATOM 832 C C . LEU A 1 98 ? 23.720 -0.881 -12.908 1.00 75.88 98 LEU A C 1
ATOM 834 O O . LEU A 1 98 ? 23.343 -1.497 -11.916 1.00 75.88 98 LEU A O 1
ATOM 838 N N . PHE A 1 99 ? 24.977 -0.454 -13.046 1.00 76.25 99 PHE A N 1
ATOM 839 C CA . PHE A 1 99 ? 26.019 -0.707 -12.046 1.00 76.25 99 PHE A CA 1
ATOM 840 C C . PHE A 1 99 ? 25.763 0.048 -10.729 1.00 76.25 99 PHE A C 1
ATOM 842 O O . PHE A 1 99 ? 26.012 -0.469 -9.640 1.00 76.25 99 PHE A O 1
ATOM 849 N N . SER A 1 100 ? 25.224 1.267 -10.822 1.00 74.50 100 SER A N 1
ATOM 850 C CA . SER A 1 100 ? 24.774 2.058 -9.669 1.00 74.50 100 SER A CA 1
ATOM 851 C C . SER A 1 100 ? 23.638 1.364 -8.904 1.00 74.50 100 SER A C 1
ATOM 853 O O . SER A 1 100 ? 23.675 1.278 -7.673 1.00 74.50 100 SER A O 1
ATOM 855 N N . LEU A 1 101 ? 22.658 0.819 -9.633 1.00 71.06 101 LEU A N 1
ATOM 856 C CA . LEU A 1 101 ? 21.537 0.063 -9.070 1.00 71.06 101 LEU A CA 1
ATOM 857 C C . LEU A 1 101 ? 21.985 -1.237 -8.396 1.00 71.06 101 LEU A C 1
ATOM 859 O O . LEU A 1 101 ? 21.528 -1.518 -7.291 1.00 71.06 101 LEU A O 1
ATOM 863 N N . ASP A 1 102 ? 22.901 -1.989 -9.009 1.00 73.38 102 ASP A N 1
ATOM 864 C CA . ASP A 1 102 ? 23.429 -3.233 -8.427 1.00 73.38 102 ASP A CA 1
ATOM 865 C C . ASP A 1 102 ? 24.097 -2.959 -7.071 1.00 73.38 102 ASP A C 1
ATOM 867 O O . ASP A 1 102 ? 23.791 -3.605 -6.070 1.00 73.38 102 ASP A O 1
ATOM 871 N N . SER A 1 103 ? 24.906 -1.896 -6.990 1.00 73.25 103 SER A N 1
ATOM 872 C CA . SER A 1 103 ? 25.545 -1.483 -5.734 1.00 73.25 103 SER A CA 1
ATOM 873 C C . SER A 1 103 ? 24.541 -1.012 -4.670 1.00 73.25 103 SER A C 1
ATOM 875 O O . SER A 1 103 ? 24.752 -1.226 -3.472 1.00 73.25 103 SER A O 1
ATOM 877 N N . ALA A 1 104 ? 23.445 -0.362 -5.073 1.00 69.19 104 ALA A N 1
ATOM 878 C CA . ALA A 1 104 ? 22.380 0.035 -4.153 1.00 69.19 104 ALA A CA 1
ATOM 879 C C . ALA A 1 104 ? 21.614 -1.181 -3.609 1.00 69.19 104 ALA A C 1
ATOM 881 O O . ALA A 1 104 ? 21.307 -1.229 -2.416 1.00 69.19 104 ALA A O 1
ATOM 882 N N . VAL A 1 105 ? 21.350 -2.176 -4.461 1.00 69.25 105 VAL A N 1
ATOM 883 C CA . VAL A 1 105 ? 20.694 -3.434 -4.083 1.00 69.25 105 VAL A CA 1
ATOM 884 C C . VAL A 1 105 ? 21.588 -4.266 -3.162 1.00 69.25 105 VAL A C 1
ATOM 886 O O . VAL A 1 105 ? 21.101 -4.733 -2.134 1.00 69.25 105 VAL A O 1
ATOM 889 N N . GLU A 1 106 ? 22.886 -4.390 -3.450 1.00 72.19 106 GLU A N 1
ATOM 890 C CA . GLU A 1 106 ? 23.849 -5.064 -2.564 1.00 72.19 106 GLU A CA 1
ATOM 891 C C . GLU A 1 106 ? 23.871 -4.432 -1.167 1.00 72.19 106 GLU A C 1
ATOM 893 O O . GLU A 1 106 ? 23.722 -5.132 -0.165 1.00 72.19 106 GLU A O 1
ATOM 898 N N . LYS A 1 107 ? 23.938 -3.097 -1.083 1.00 70.31 107 LYS A N 1
ATOM 899 C CA . LYS A 1 107 ? 23.875 -2.382 0.204 1.00 70.31 107 LYS A CA 1
ATOM 900 C C . LYS A 1 107 ? 22.555 -2.589 0.939 1.00 70.31 107 LYS A C 1
ATOM 902 O O . LYS A 1 107 ? 22.542 -2.603 2.165 1.00 70.31 107 LYS A O 1
ATOM 907 N N . MET A 1 108 ? 21.438 -2.723 0.224 1.00 56.84 108 MET A N 1
ATOM 908 C CA . MET A 1 108 ? 20.148 -3.025 0.852 1.00 56.84 108 MET A CA 1
ATOM 909 C C . MET A 1 108 ? 20.065 -4.474 1.348 1.00 56.84 108 MET A C 1
ATOM 911 O O . MET A 1 108 ? 19.398 -4.716 2.352 1.00 56.84 108 MET A O 1
ATOM 915 N N . LEU A 1 109 ? 20.734 -5.416 0.678 1.00 60.72 109 LEU A N 1
ATOM 916 C CA . LEU A 1 109 ? 20.787 -6.826 1.074 1.00 60.72 109 LEU A CA 1
ATOM 917 C C . LEU A 1 109 ? 21.730 -7.075 2.262 1.00 60.72 109 LEU A C 1
ATOM 919 O O . LEU A 1 109 ? 21.426 -7.937 3.078 1.00 60.72 109 LEU A O 1
ATOM 923 N N . GLU A 1 110 ? 22.816 -6.309 2.414 1.00 64.88 110 GLU A N 1
ATOM 924 C CA . GLU A 1 110 ? 23.717 -6.398 3.582 1.00 64.88 110 GLU A CA 1
ATOM 925 C C . GLU A 1 110 ? 23.101 -5.870 4.892 1.00 64.88 110 GLU A C 1
ATOM 927 O O . GLU A 1 110 ? 23.595 -6.161 5.980 1.00 64.88 110 GLU A O 1
ATOM 932 N N . VAL A 1 111 ? 22.027 -5.080 4.807 1.00 53.59 111 VAL A N 1
ATOM 933 C CA . VAL A 1 111 ? 21.344 -4.473 5.967 1.00 53.59 111 VAL A CA 1
ATOM 934 C C . VAL A 1 111 ? 20.252 -5.398 6.552 1.00 53.59 111 VAL A C 1
ATOM 936 O O . VAL A 1 111 ? 19.587 -5.023 7.520 1.00 53.59 111 VAL A O 1
ATOM 939 N N . TRP A 1 112 ? 20.080 -6.612 6.008 1.00 43.03 112 TRP A N 1
ATOM 940 C CA . TRP A 1 112 ? 19.128 -7.633 6.479 1.00 43.03 112 TRP A CA 1
ATOM 941 C C . TRP A 1 112 ? 19.780 -8.776 7.260 1.00 43.03 112 TRP A C 1
ATOM 943 O O . TRP A 1 112 ? 20.809 -9.314 6.800 1.00 43.03 112 TRP A O 1
#

pLDDT: mean 73.33, std 12.77, range [35.84, 94.25]

Secondary structure (DSSP, 8-state):
-----------------HHHHHHHHHHHHTSS-SSHHHHHHHHHH-S--------HHHHHHHHHHHHHHHHHHHHHHHHTTS-TTHHHHHHHHHHHHHHHHHHHHHHHHTT-

Foldseek 3Di:
DDDDDPDDDDDDDDDDDPVRVVVLVVQCVQAPHPDPVRVVCCVVPPVDRPSPRPDVVVVVVVVVVVVLVVVVVVVVVVVVPDPDPVNVVVVVVVVVVVVVVVVVVVVVVVVD